Protein AF-A0A0R2JJ82-F1 (afdb_monomer_lite)

Foldseek 3Di:
DEPEPAADPVHRVHHDDQVNVQVVQVVVCVVVVHPPGGPCPVVLVVLLCCCVVVVNPLVVSCVVVVPPDSVVSCVSNVVDPVVVVVVVVPDDPD

Organism: NCBI:txid89059

pLDDT: mean 90.63, std 9.55, range [58.94, 98.12]

Radius of gyration: 18.31 Å; chains: 1; bounding box: 38×34×53 Å

Sequence (94 aa):
MSPWLFPSTQHPDQHLTEKQFYKIMRKVGNLLNLDYLGTHTMRKTGAYRVYVQSNYNIGLVMHLLNHSSEAMTLAYLGLDQASTEEMLNNIDFG

Secondary structure (DSSP, 8-state):
--SSSSB-SS-TTSBPPHHHHHHHHHHHHHHHT-SS--TTHHHHHHHHHHHHHTTS-HHHHHHHHT-S-HHHHHHHHT--HHHHHHHHHT----

Structure (mmCIF, N/CA/C/O backbone):
data_AF-A0A0R2JJ82-F1
#
_entry.id   AF-A0A0R2JJ82-F1
#
loop_
_atom_site.group_PDB
_atom_site.id
_atom_site.type_symbol
_atom_site.label_atom_id
_atom_site.label_alt_id
_atom_site.label_comp_id
_atom_site.label_asym_id
_atom_site.label_entity_id
_atom_site.label_seq_id
_atom_site.pdbx_PDB_ins_code
_atom_site.Cartn_x
_atom_site.Cartn_y
_atom_site.Cartn_z
_atom_site.occupancy
_atom_site.B_iso_or_equiv
_atom_site.auth_seq_id
_atom_site.auth_comp_id
_atom_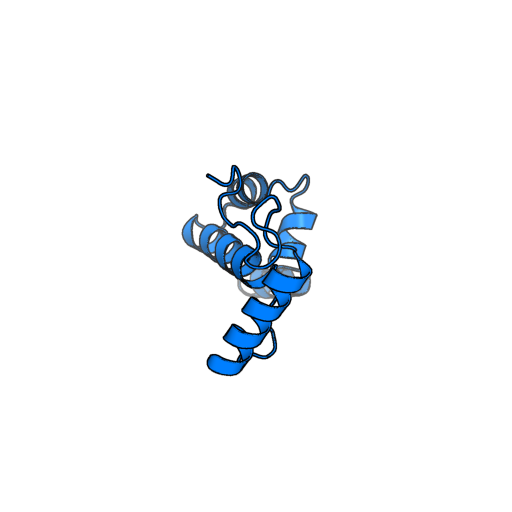site.auth_asym_id
_atom_site.auth_atom_id
_atom_site.pdbx_PDB_model_num
ATOM 1 N N . MET A 1 1 ? -20.123 18.012 16.193 1.00 78.94 1 MET A N 1
ATOM 2 C CA . MET A 1 1 ? -19.782 16.971 15.195 1.00 78.94 1 MET A CA 1
ATOM 3 C C . MET A 1 1 ? -18.311 16.638 15.365 1.00 78.94 1 MET A C 1
ATOM 5 O O . MET A 1 1 ? -17.564 17.539 15.728 1.00 78.94 1 MET A O 1
ATOM 9 N N . SER A 1 2 ? -17.910 15.378 15.193 1.00 85.69 2 SER A N 1
ATOM 10 C CA . SER A 1 2 ? -16.495 15.004 15.325 1.00 85.69 2 SER A CA 1
ATOM 11 C C . SER A 1 2 ? -15.674 15.621 14.180 1.00 85.69 2 SER A C 1
ATOM 13 O O . SER A 1 2 ? -16.168 15.615 13.052 1.00 85.69 2 SER A O 1
ATOM 15 N N . PRO A 1 3 ? -14.458 16.152 14.426 1.00 93.38 3 PRO A N 1
ATOM 16 C CA . PRO A 1 3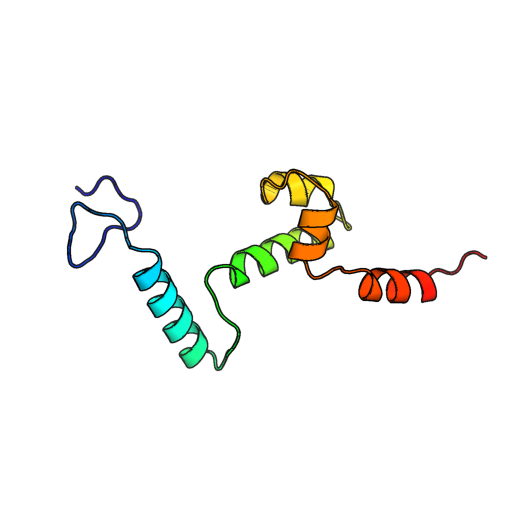 ? -13.576 16.643 13.362 1.00 93.38 3 PRO A CA 1
ATOM 17 C C . PRO A 1 3 ? -12.923 15.505 12.559 1.00 93.38 3 PRO A C 1
ATOM 19 O O . PRO A 1 3 ? -12.305 15.746 11.525 1.00 93.38 3 PRO A O 1
ATOM 22 N N . TRP A 1 4 ? -13.032 14.263 13.035 1.00 95.44 4 TRP A N 1
ATOM 23 C CA . TRP A 1 4 ? -12.407 13.097 12.425 1.00 95.44 4 TRP A CA 1
ATOM 24 C C . TRP A 1 4 ? -13.321 12.460 11.379 1.00 95.44 4 TRP A C 1
ATOM 26 O O . TRP A 1 4 ? -14.491 12.204 11.655 1.00 95.44 4 TRP A O 1
ATOM 36 N N . LEU A 1 5 ? -12.767 12.120 10.207 1.00 95.31 5 LEU A N 1
ATOM 37 C CA . LEU A 1 5 ? -13.500 11.397 9.156 1.00 95.31 5 LEU A CA 1
ATOM 38 C C . LEU A 1 5 ? -14.002 10.028 9.648 1.00 95.31 5 LEU A C 1
ATOM 40 O O . LEU A 1 5 ? -15.112 9.614 9.330 1.00 95.31 5 LEU A O 1
ATOM 44 N N . PHE A 1 6 ? -13.181 9.350 10.453 1.00 95.50 6 PHE A N 1
ATOM 45 C CA . PHE A 1 6 ? -13.508 8.082 11.100 1.00 95.50 6 PHE A CA 1
ATOM 46 C C . PHE A 1 6 ? -13.367 8.238 12.620 1.00 95.50 6 PHE A C 1
ATOM 48 O O . PHE A 1 6 ? -12.283 7.992 13.162 1.00 95.50 6 PHE A O 1
ATOM 55 N N . PRO A 1 7 ? -14.422 8.689 13.318 1.00 95.88 7 PRO A N 1
ATOM 56 C CA . PRO A 1 7 ? -14.389 8.848 14.765 1.00 95.88 7 PRO A CA 1
ATOM 57 C C . PRO A 1 7 ? -14.430 7.493 15.479 1.00 95.88 7 PRO A C 1
ATOM 59 O O . PRO A 1 7 ? -15.001 6.518 14.982 1.00 95.88 7 PRO A O 1
ATOM 62 N N . SER A 1 8 ? -13.844 7.428 16.673 1.00 94.81 8 SER A N 1
ATOM 63 C CA . SER A 1 8 ? -13.995 6.268 17.551 1.00 94.81 8 SER A CA 1
ATOM 64 C C . SER A 1 8 ? -15.434 6.170 18.061 1.00 94.81 8 SER A C 1
ATOM 66 O O . SER A 1 8 ? -16.046 7.158 18.460 1.00 94.81 8 SER A O 1
ATOM 68 N N . THR A 1 9 ? -15.976 4.953 18.098 1.00 91.56 9 THR A N 1
ATOM 69 C CA . THR A 1 9 ? -17.323 4.701 18.630 1.00 91.56 9 THR A CA 1
ATOM 70 C C . THR A 1 9 ? -17.384 4.787 20.155 1.00 91.56 9 THR A C 1
ATOM 72 O O . THR A 1 9 ? -18.464 4.975 20.702 1.00 91.56 9 THR A O 1
ATOM 75 N N . GLN A 1 10 ? -16.251 4.608 20.847 1.00 92.50 10 GLN A N 1
ATOM 76 C CA . GLN A 1 10 ? -16.162 4.682 22.315 1.00 92.50 10 GLN A CA 1
ATOM 77 C C . GLN A 1 10 ? -15.755 6.077 22.805 1.00 92.50 10 GLN A C 1
ATOM 79 O O . GLN A 1 10 ? -16.178 6.494 23.878 1.00 92.50 10 GLN A O 1
ATOM 84 N N . HIS A 1 11 ? -14.962 6.797 22.008 1.00 92.88 11 HIS A N 1
ATOM 85 C CA . HIS A 1 11 ? -14.461 8.140 22.312 1.00 92.88 11 HIS A CA 1
ATOM 86 C C . HIS A 1 11 ? -14.723 9.056 21.105 1.00 92.88 11 HIS A C 1
ATOM 88 O O . HIS A 1 11 ? -13.847 9.194 20.252 1.00 92.88 11 HIS A O 1
ATOM 94 N N . PRO A 1 12 ? -15.936 9.627 20.957 1.00 91.06 12 PRO A N 1
ATOM 95 C CA . PRO A 1 12 ? -16.336 10.370 19.750 1.00 91.06 12 PRO A CA 1
ATOM 96 C C . PRO A 1 12 ? -15.496 11.623 19.438 1.00 91.06 12 PRO A C 1
ATOM 98 O O . PRO A 1 12 ? -15.531 12.145 18.319 1.00 91.06 12 PRO A O 1
ATOM 101 N N . ASP A 1 13 ? -14.751 12.110 20.427 1.00 94.56 13 ASP A N 1
ATOM 102 C CA . ASP A 1 13 ? -13.767 13.191 20.354 1.00 94.56 13 ASP A CA 1
ATOM 103 C C . ASP A 1 13 ? -12.415 12.753 19.749 1.00 94.56 13 ASP A C 1
ATOM 105 O O . ASP A 1 13 ? -11.612 13.594 19.341 1.00 94.56 13 ASP A O 1
ATOM 109 N N . GLN A 1 14 ? -12.180 11.445 19.616 1.00 95.50 14 GLN A N 1
ATOM 110 C CA . GLN A 1 14 ? -10.950 10.854 19.085 1.00 95.50 14 GLN A CA 1
ATOM 111 C C . GLN A 1 14 ? -11.178 10.157 17.738 1.00 95.50 14 GLN A C 1
ATOM 113 O O . GLN A 1 14 ? -12.290 9.750 17.391 1.00 95.50 14 GLN A O 1
ATOM 118 N N . HIS A 1 15 ? -10.098 9.966 16.981 1.00 96.62 15 HIS A N 1
ATOM 119 C CA . HIS A 1 15 ? -10.118 9.156 15.765 1.00 96.62 15 HIS A CA 1
ATOM 120 C C . HIS A 1 15 ? -10.104 7.653 16.073 1.00 96.62 15 HIS A C 1
ATOM 122 O O . HIS A 1 15 ? -9.735 7.203 17.162 1.00 96.62 15 HIS A O 1
ATOM 128 N N . LEU A 1 16 ? -10.465 6.848 15.074 1.00 95.94 16 LEU A N 1
ATOM 129 C CA . LEU A 1 16 ? -10.245 5.408 15.091 1.00 95.94 16 LEU A CA 1
ATOM 130 C C . LEU A 1 16 ? -8.754 5.104 15.303 1.00 95.94 16 LEU A C 1
ATOM 132 O O . LEU A 1 16 ? -7.892 5.615 14.588 1.00 95.94 16 LEU A O 1
ATOM 136 N N . THR A 1 17 ? -8.441 4.249 16.273 1.00 94.81 17 THR A N 1
ATOM 137 C CA . THR A 1 17 ? -7.056 3.841 16.528 1.00 94.81 17 THR A CA 1
ATOM 138 C C . THR A 1 17 ? -6.581 2.818 15.499 1.00 94.81 17 THR A C 1
ATOM 140 O O . THR A 1 17 ? -7.362 1.993 15.014 1.00 94.81 17 THR A O 1
ATOM 143 N N . GLU A 1 18 ? -5.276 2.789 15.229 1.00 93.38 18 GLU A N 1
ATOM 144 C CA . GLU A 1 18 ? -4.660 1.791 14.341 1.00 93.38 18 GLU A CA 1
ATOM 145 C C . GLU A 1 18 ? -4.949 0.355 14.797 1.00 93.38 18 GLU A C 1
ATOM 147 O O . GLU A 1 18 ? -5.270 -0.517 13.990 1.00 93.38 18 GLU A O 1
ATOM 152 N N . LYS A 1 19 ? -4.925 0.112 16.115 1.00 93.81 19 LYS A N 1
ATOM 153 C CA . LYS A 1 19 ? -5.258 -1.191 16.708 1.00 93.81 19 LYS A CA 1
ATOM 154 C C . LYS A 1 19 ? -6.694 -1.608 16.397 1.00 93.81 19 LYS A C 1
ATOM 156 O O . LYS A 1 19 ? -6.949 -2.788 16.150 1.00 93.81 19 LYS A O 1
ATOM 161 N N . GLN A 1 20 ? -7.639 -0.669 16.428 1.00 95.38 20 GLN A N 1
ATOM 162 C CA . GLN A 1 20 ? -9.028 -0.966 16.094 1.00 95.38 20 GLN A CA 1
ATOM 163 C C . GLN A 1 20 ? -9.200 -1.197 14.592 1.00 95.38 20 GLN A C 1
ATOM 165 O O . GLN A 1 20 ? -9.889 -2.142 14.205 1.00 95.38 20 GLN A O 1
ATOM 170 N N . PHE A 1 21 ? -8.517 -0.416 13.754 1.00 94.31 21 PHE A N 1
ATOM 171 C CA . PHE A 1 21 ? -8.477 -0.656 12.313 1.00 94.31 21 PHE A CA 1
ATOM 172 C C . PHE A 1 21 ? -7.910 -2.047 11.981 1.00 94.31 21 PHE A C 1
ATOM 174 O O . PHE A 1 21 ? -8.533 -2.799 11.234 1.00 94.31 21 PHE A O 1
ATOM 181 N N . TYR A 1 22 ? -6.809 -2.459 12.617 1.00 94.56 22 TYR A N 1
ATOM 182 C CA . TYR A 1 22 ? -6.260 -3.812 12.477 1.00 94.56 22 TYR A CA 1
ATOM 183 C C . TYR A 1 22 ? -7.282 -4.902 12.837 1.00 94.56 22 TYR A C 1
ATOM 185 O O . TYR A 1 22 ? -7.435 -5.873 12.097 1.00 94.56 22 TYR A O 1
ATOM 193 N N . LYS A 1 23 ? -8.025 -4.747 13.943 1.00 94.69 23 LYS A N 1
ATOM 194 C CA . LYS A 1 23 ? -9.076 -5.707 14.331 1.00 94.69 23 LYS A CA 1
ATOM 195 C C . LYS A 1 23 ? -10.185 -5.809 13.282 1.00 94.69 23 LYS A C 1
ATOM 197 O O . LYS A 1 23 ? -10.662 -6.912 13.019 1.00 94.69 23 LYS A O 1
ATOM 202 N N . ILE A 1 24 ? -10.583 -4.681 12.690 1.00 94.44 24 ILE A N 1
ATOM 203 C CA . ILE A 1 24 ? -11.562 -4.646 11.596 1.00 94.44 24 ILE A CA 1
ATOM 20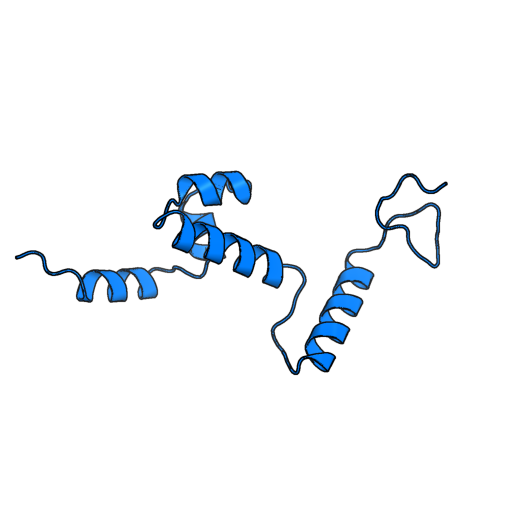4 C C . ILE A 1 24 ? -11.013 -5.411 10.387 1.00 94.44 24 ILE A C 1
ATOM 206 O O . ILE A 1 24 ? -11.680 -6.323 9.903 1.00 94.44 24 ILE A O 1
ATOM 210 N N . MET A 1 25 ? -9.781 -5.118 9.962 1.00 95.06 25 MET A N 1
ATOM 211 C CA . MET A 1 25 ? -9.131 -5.805 8.839 1.00 95.06 25 MET A CA 1
ATOM 212 C C . MET A 1 25 ? -9.008 -7.314 9.076 1.00 95.06 25 MET A C 1
ATOM 214 O O . MET A 1 25 ? -9.361 -8.097 8.201 1.00 95.06 25 MET A O 1
ATOM 218 N N . ARG A 1 26 ? -8.613 -7.742 10.280 1.00 94.75 26 ARG A N 1
ATOM 219 C CA . ARG A 1 26 ? -8.550 -9.166 10.647 1.00 94.75 26 ARG A CA 1
ATOM 220 C C . ARG A 1 26 ? -9.920 -9.841 10.558 1.00 94.75 26 ARG A C 1
ATOM 222 O O . ARG A 1 26 ? -10.027 -10.951 10.049 1.00 94.75 26 ARG A O 1
ATOM 229 N N . LYS A 1 27 ? -10.979 -9.176 11.036 1.00 95.56 27 LYS A N 1
ATOM 230 C CA . LYS A 1 27 ? -12.351 -9.693 10.922 1.00 95.56 27 LYS A CA 1
ATOM 231 C C . LYS A 1 27 ? -12.759 -9.856 9.457 1.00 95.56 27 LYS A C 1
ATOM 233 O O . LYS A 1 27 ? -13.340 -10.879 9.116 1.00 95.56 27 LYS A O 1
ATOM 238 N N . VAL A 1 28 ? -12.441 -8.881 8.605 1.00 96.00 28 VAL A N 1
ATOM 239 C CA . VAL A 1 28 ? -12.685 -8.969 7.157 1.00 96.00 28 VAL A CA 1
ATOM 240 C C . VAL A 1 28 ? -11.897 -10.126 6.540 1.00 96.00 28 VAL A C 1
ATOM 242 O O . VAL A 1 28 ? -12.476 -10.897 5.784 1.00 96.00 28 VAL A O 1
ATOM 245 N N . GLY A 1 29 ? -10.626 -10.305 6.912 1.00 95.94 29 GLY A N 1
ATOM 246 C CA . GLY A 1 29 ? -9.802 -11.430 6.459 1.00 95.94 29 GLY A CA 1
ATOM 247 C C . GLY A 1 29 ? -10.454 -12.775 6.774 1.00 95.94 29 GLY A C 1
ATOM 248 O O . GLY A 1 29 ? -10.670 -13.576 5.872 1.00 95.94 29 GLY A O 1
ATOM 249 N N . ASN A 1 30 ? -10.904 -12.968 8.017 1.00 96.44 30 ASN A N 1
ATOM 250 C CA . ASN A 1 30 ? -11.616 -14.183 8.424 1.00 96.44 30 ASN A CA 1
ATOM 251 C C . ASN A 1 30 ? -12.908 -14.420 7.622 1.00 96.44 30 ASN A C 1
ATOM 253 O O . ASN A 1 30 ? -13.200 -15.553 7.264 1.00 96.44 30 ASN A O 1
ATOM 257 N N . LEU A 1 31 ? -13.684 -13.367 7.337 1.00 97.56 31 LEU A N 1
ATOM 258 C CA . LEU A 1 31 ? -14.924 -13.483 6.554 1.00 97.56 31 LEU A CA 1
ATOM 259 C C . LEU A 1 31 ? -14.666 -13.876 5.095 1.00 97.56 31 LEU A C 1
ATOM 261 O O . LEU A 1 31 ? -15.509 -14.519 4.477 1.00 97.56 31 LEU A O 1
ATOM 265 N N . LEU A 1 32 ? -13.518 -13.474 4.553 1.00 96.62 32 LEU A N 1
ATOM 266 C CA . LEU A 1 32 ? -13.107 -13.754 3.179 1.00 96.62 32 LEU A CA 1
ATOM 267 C C . LEU A 1 32 ? -12.206 -14.995 3.062 1.00 96.62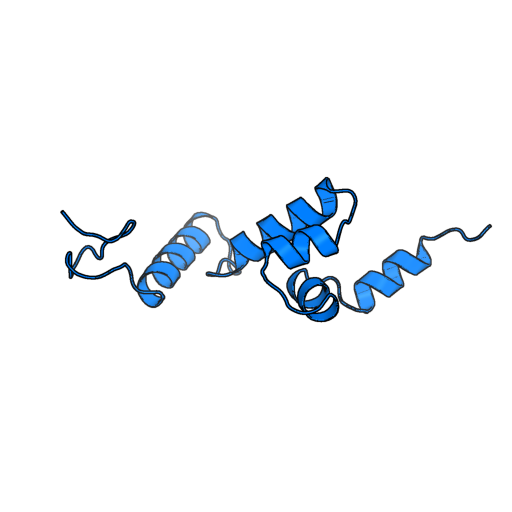 32 LEU A C 1
ATOM 269 O O . LEU A 1 32 ? -11.783 -15.317 1.957 1.00 96.62 32 LEU A O 1
ATOM 273 N N . ASN A 1 33 ? -11.911 -15.681 4.173 1.00 96.38 33 ASN A N 1
ATOM 274 C CA . ASN A 1 33 ? -10.919 -16.760 4.256 1.00 96.38 33 ASN A CA 1
ATOM 275 C C . ASN A 1 33 ? -9.523 -16.346 3.744 1.00 96.38 33 ASN A C 1
ATOM 277 O O . ASN A 1 33 ? -8.861 -17.096 3.032 1.00 96.38 33 ASN A O 1
ATOM 281 N N . LEU A 1 34 ? -9.079 -15.141 4.114 1.00 94.88 34 LEU A N 1
ATOM 282 C CA . LEU A 1 34 ? -7.746 -14.605 3.829 1.00 94.88 34 LEU A CA 1
ATOM 283 C C . LEU A 1 34 ? -6.953 -14.452 5.133 1.00 94.88 34 LEU A C 1
ATOM 285 O O . LEU A 1 34 ? -7.334 -13.671 6.010 1.00 94.88 34 LEU A O 1
ATOM 289 N N . ASP A 1 35 ? -5.824 -15.145 5.243 1.00 92.25 35 ASP A N 1
ATOM 290 C CA . ASP A 1 35 ? -4.938 -15.141 6.417 1.00 92.25 35 ASP A CA 1
ATOM 291 C C . ASP A 1 35 ? -3.850 -14.049 6.371 1.00 92.25 35 ASP A C 1
ATOM 293 O O . ASP A 1 35 ? -3.252 -13.718 7.396 1.00 92.25 35 ASP A O 1
ATOM 297 N N . TYR A 1 36 ? -3.646 -13.417 5.213 1.00 87.31 36 TYR A N 1
ATOM 298 C CA . TYR A 1 36 ? -2.623 -12.388 4.979 1.00 87.31 36 TYR A CA 1
ATOM 299 C C . TYR A 1 36 ? -3.161 -10.943 4.933 1.00 87.31 36 TYR A C 1
ATOM 301 O O . TYR A 1 36 ? -2.432 -10.003 4.588 1.00 87.31 36 TYR A O 1
ATOM 309 N N . LEU A 1 37 ? -4.445 -10.722 5.242 1.00 93.06 37 LEU A N 1
ATOM 310 C CA . LEU A 1 37 ? -5.047 -9.389 5.178 1.00 93.06 37 LEU A CA 1
ATOM 311 C C . LEU A 1 37 ? -4.647 -8.528 6.394 1.00 93.06 37 LEU A C 1
ATOM 313 O O . LEU A 1 37 ? -5.108 -8.737 7.515 1.00 93.06 37 LEU A O 1
ATOM 317 N N . GLY A 1 38 ? -3.815 -7.515 6.153 1.00 89.69 38 GLY A N 1
ATOM 318 C CA . GLY A 1 38 ? -3.347 -6.543 7.140 1.00 89.69 38 GLY A CA 1
ATOM 319 C C . GLY A 1 38 ? -3.580 -5.091 6.713 1.00 89.69 38 GLY A C 1
ATOM 320 O O . GLY A 1 38 ? -4.158 -4.803 5.665 1.00 89.69 38 GLY A O 1
ATOM 321 N N . THR A 1 39 ? -3.100 -4.150 7.529 1.00 91.50 39 THR A N 1
ATOM 322 C CA . THR A 1 39 ? -3.301 -2.701 7.325 1.00 91.50 39 THR A CA 1
ATOM 323 C C . THR A 1 39 ? -2.641 -2.170 6.050 1.00 91.50 39 THR A C 1
ATOM 325 O O . THR A 1 39 ? -3.155 -1.243 5.431 1.00 91.50 39 THR A O 1
ATOM 328 N N . HIS A 1 40 ? -1.536 -2.783 5.618 1.00 92.38 40 HIS A N 1
ATOM 329 C CA . HIS A 1 40 ? -0.817 -2.402 4.401 1.00 92.38 40 HIS A CA 1
ATOM 330 C C . HIS A 1 40 ? -1.242 -3.175 3.150 1.00 92.38 40 HIS A C 1
ATOM 332 O O . HIS A 1 40 ? -0.876 -2.762 2.052 1.00 92.38 40 HIS A O 1
ATOM 338 N N . THR A 1 41 ? -2.001 -4.269 3.275 1.00 93.19 41 THR A N 1
ATOM 339 C CA . THR A 1 41 ? -2.296 -5.164 2.144 1.00 93.19 41 THR A CA 1
ATOM 340 C C . THR A 1 41 ? -2.985 -4.416 1.006 1.00 93.19 41 THR A C 1
ATOM 342 O O . THR A 1 41 ? -2.506 -4.453 -0.119 1.00 93.19 41 THR A O 1
ATOM 345 N N . MET A 1 42 ? -4.025 -3.629 1.302 1.00 94.31 42 MET A N 1
ATOM 346 C CA . MET A 1 42 ? -4.723 -2.837 0.279 1.00 94.31 42 MET A CA 1
ATOM 347 C C . MET A 1 42 ? -3.821 -1.781 -0.374 1.00 94.31 42 MET A C 1
ATOM 349 O O . MET A 1 42 ? -3.920 -1.562 -1.578 1.00 94.31 42 MET A O 1
ATOM 353 N N . ARG A 1 43 ? -2.915 -1.153 0.392 1.00 96.00 43 ARG A N 1
ATOM 354 C CA . ARG A 1 43 ? -1.951 -0.174 -0.140 1.00 96.00 43 ARG A CA 1
ATOM 355 C C . ARG A 1 43 ? -0.966 -0.840 -1.102 1.00 96.00 43 ARG A C 1
ATOM 357 O O . ARG A 1 43 ? -0.746 -0.311 -2.186 1.00 96.00 43 ARG A O 1
ATOM 364 N N . LYS A 1 44 ? -0.436 -2.015 -0.742 1.00 95.19 44 LYS A N 1
ATOM 365 C CA . LYS A 1 44 ? 0.426 -2.829 -1.616 1.00 95.19 44 LYS A CA 1
ATOM 366 C C . LYS A 1 44 ? -0.307 -3.257 -2.886 1.00 95.19 44 LYS A C 1
ATOM 368 O O . LYS A 1 44 ? 0.181 -2.995 -3.979 1.00 95.19 44 LYS A O 1
ATOM 373 N N . THR A 1 45 ? -1.508 -3.827 -2.755 1.00 94.88 45 THR A N 1
ATOM 374 C CA . THR A 1 45 ? -2.329 -4.246 -3.903 1.00 94.88 45 THR A CA 1
ATOM 375 C C . THR A 1 45 ? -2.649 -3.072 -4.827 1.00 94.88 45 THR A C 1
ATOM 377 O O . THR A 1 45 ? -2.514 -3.196 -6.040 1.00 94.88 45 THR A O 1
ATOM 380 N N . GLY A 1 46 ? -3.054 -1.924 -4.277 1.00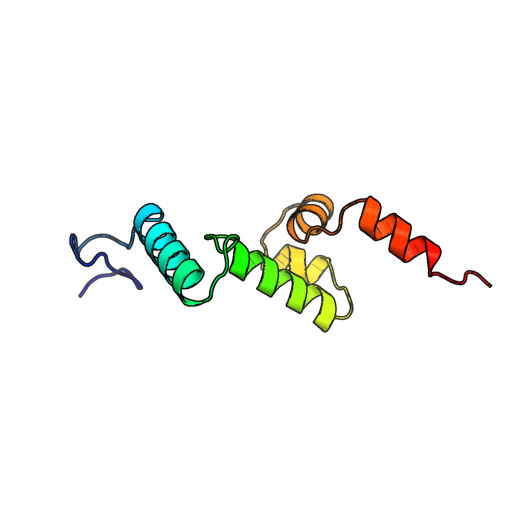 97.25 46 GLY A N 1
ATOM 381 C CA . GLY A 1 46 ? -3.354 -0.728 -5.063 1.00 97.25 46 GLY A CA 1
ATOM 382 C C . GLY A 1 46 ? -2.134 -0.211 -5.825 1.00 97.25 46 GLY A C 1
ATOM 383 O O . GLY A 1 46 ? -2.221 0.027 -7.027 1.00 97.25 46 GLY A O 1
ATOM 384 N N . ALA A 1 47 ? -0.986 -0.109 -5.155 1.00 97.44 47 ALA A N 1
ATOM 385 C CA . ALA A 1 47 ? 0.258 0.324 -5.784 1.00 97.44 47 ALA A CA 1
ATOM 386 C C . ALA A 1 47 ? 0.733 -0.635 -6.883 1.00 97.44 47 ALA A C 1
ATOM 388 O O . ALA A 1 47 ? 1.116 -0.179 -7.957 1.00 97.44 47 ALA A O 1
ATOM 389 N N . TYR A 1 48 ? 0.638 -1.947 -6.656 1.00 96.12 48 TYR A N 1
ATOM 390 C CA . TYR A 1 48 ? 0.968 -2.952 -7.668 1.00 96.12 48 TYR A CA 1
ATOM 391 C C . TYR A 1 48 ? 0.050 -2.853 -8.892 1.00 96.12 48 TYR A C 1
ATOM 393 O O . TYR A 1 48 ? 0.509 -2.918 -10.030 1.00 96.12 48 TYR A O 1
ATOM 401 N N . ARG A 1 49 ? -1.253 -2.615 -8.690 1.00 97.12 49 ARG A N 1
ATOM 402 C CA . ARG A 1 49 ? -2.179 -2.391 -9.810 1.00 97.12 49 ARG A CA 1
ATOM 403 C C . ARG A 1 49 ? -1.820 -1.142 -10.606 1.00 97.12 49 ARG A C 1
ATOM 405 O O . ARG A 1 49 ? -1.834 -1.208 -11.829 1.00 97.12 49 ARG A O 1
ATOM 412 N N . VAL A 1 50 ? -1.476 -0.038 -9.939 1.00 97.62 50 VAL A N 1
ATOM 413 C CA . VAL A 1 50 ? -1.004 1.180 -10.619 1.00 97.62 50 VAL A CA 1
ATOM 414 C C . VAL A 1 50 ? 0.278 0.895 -11.394 1.00 97.62 50 VAL A C 1
ATOM 416 O O . VAL A 1 50 ? 0.368 1.295 -12.549 1.00 97.62 50 VAL A O 1
ATOM 419 N N . TYR A 1 51 ? 1.228 0.160 -10.810 1.00 96.38 51 TYR A N 1
ATOM 420 C CA . TYR A 1 51 ? 2.460 -0.247 -11.486 1.00 96.38 51 TYR A CA 1
ATOM 421 C C . TYR A 1 51 ? 2.160 -0.964 -12.809 1.00 96.38 51 TYR A C 1
ATOM 423 O O . TYR A 1 51 ? 2.543 -0.471 -13.864 1.00 96.38 51 TYR A O 1
ATOM 431 N N . VAL A 1 52 ? 1.381 -2.049 -12.781 1.00 92.94 52 VAL A N 1
ATOM 432 C CA . VAL A 1 52 ? 1.044 -2.824 -13.990 1.00 92.94 52 VAL A CA 1
ATOM 433 C C . VAL A 1 52 ? 0.230 -1.996 -14.996 1.00 92.94 52 VAL A C 1
ATOM 435 O O . VAL A 1 52 ? 0.536 -1.980 -16.185 1.00 92.94 52 VAL A O 1
ATOM 438 N N . GLN A 1 53 ? -0.793 -1.268 -14.540 1.00 95.81 53 GLN A N 1
ATOM 439 C CA . GLN A 1 53 ? -1.704 -0.521 -15.422 1.00 95.81 53 GLN A CA 1
ATOM 440 C C . GLN A 1 53 ? -1.087 0.746 -16.024 1.00 95.81 53 GLN A C 1
ATOM 442 O O . GLN A 1 53 ? -1.561 1.226 -17.050 1.00 95.81 53 GLN A O 1
ATOM 447 N N . SER A 1 54 ? -0.033 1.283 -15.411 1.00 96.31 54 SER A N 1
ATOM 448 C CA . SER A 1 54 ? 0.735 2.413 -15.946 1.00 96.31 54 SER A CA 1
ATOM 449 C C . SER A 1 54 ? 1.868 1.979 -16.877 1.00 96.31 54 SER A C 1
ATOM 451 O O . SER A 1 54 ? 2.755 2.781 -17.162 1.00 96.31 54 SER A O 1
ATOM 453 N N . ASN A 1 55 ? 1.849 0.722 -17.340 1.00 93.31 55 ASN A N 1
ATOM 454 C CA . ASN A 1 55 ? 2.933 0.114 -18.106 1.00 93.31 55 ASN A CA 1
ATOM 455 C C . ASN A 1 55 ? 4.273 0.174 -17.350 1.00 93.31 55 ASN A C 1
ATOM 457 O O . ASN A 1 55 ? 5.287 0.625 -17.877 1.00 93.31 55 ASN A O 1
ATOM 461 N N . TYR A 1 56 ? 4.247 -0.262 -16.088 1.00 93.50 56 TYR A N 1
ATOM 462 C CA . TYR A 1 56 ? 5.409 -0.406 -15.208 1.00 93.50 56 TYR A CA 1
ATOM 463 C C . TYR A 1 56 ? 6.108 0.915 -14.838 1.00 93.50 56 TYR A C 1
ATOM 465 O O . TYR A 1 56 ? 7.314 0.948 -14.587 1.00 93.50 56 TYR A O 1
ATOM 473 N N . ASN A 1 57 ? 5.360 2.023 -14.747 1.00 95.38 57 ASN A N 1
ATOM 474 C CA . ASN A 1 57 ? 5.911 3.325 -14.362 1.00 95.38 57 ASN A CA 1
ATOM 475 C C . ASN A 1 57 ? 6.215 3.388 -12.853 1.00 95.38 57 ASN A C 1
ATOM 477 O O . ASN A 1 57 ? 5.361 3.736 -12.032 1.00 95.38 57 ASN A O 1
ATOM 481 N N . ILE A 1 58 ? 7.457 3.077 -12.481 1.00 95.69 58 ILE A N 1
ATOM 482 C CA . ILE A 1 58 ? 7.889 3.054 -11.079 1.00 95.69 58 ILE A CA 1
ATOM 483 C C . ILE A 1 58 ? 7.898 4.446 -10.430 1.00 95.69 58 ILE A C 1
ATOM 485 O O . ILE A 1 58 ? 7.535 4.574 -9.262 1.00 95.69 58 ILE A O 1
ATOM 489 N N . GLY A 1 59 ? 8.211 5.504 -11.187 1.00 97.25 59 GLY A N 1
ATOM 490 C CA . GLY A 1 59 ? 8.225 6.883 -10.687 1.00 97.25 59 GLY A CA 1
ATOM 491 C C . GLY A 1 59 ? 6.840 7.370 -10.249 1.00 97.25 59 GLY A C 1
ATOM 492 O O . GLY A 1 59 ? 6.703 8.013 -9.206 1.00 97.25 59 GLY A O 1
ATOM 493 N N . LEU A 1 60 ? 5.792 6.990 -10.989 1.00 97.81 60 LEU A N 1
ATOM 494 C CA . LEU A 1 60 ? 4.403 7.248 -10.601 1.00 97.81 60 LEU A CA 1
ATOM 495 C C . LEU A 1 60 ? 4.058 6.557 -9.276 1.00 97.81 60 LEU A C 1
ATOM 497 O O . LEU A 1 60 ? 3.446 7.161 -8.394 1.00 97.81 60 LEU A O 1
ATOM 501 N N . VAL A 1 61 ? 4.462 5.297 -9.123 1.00 97.81 61 VAL A N 1
ATOM 502 C CA . VAL A 1 61 ? 4.182 4.514 -7.914 1.00 97.81 61 VAL A CA 1
ATOM 503 C C . VAL A 1 61 ? 4.967 5.048 -6.716 1.00 97.81 61 VAL A C 1
ATOM 505 O O . VAL A 1 61 ? 4.408 5.139 -5.624 1.00 97.81 61 VAL A O 1
ATOM 508 N N . MET A 1 62 ? 6.220 5.470 -6.911 1.00 98.12 62 MET A N 1
ATOM 509 C CA . MET A 1 62 ? 7.021 6.147 -5.886 1.00 98.12 62 MET A CA 1
ATOM 510 C C . MET A 1 62 ? 6.324 7.407 -5.376 1.00 98.12 62 MET A C 1
ATOM 512 O O . MET A 1 62 ? 6.197 7.585 -4.164 1.00 98.12 62 MET A O 1
ATOM 516 N N . HIS A 1 63 ? 5.833 8.250 -6.291 1.00 97.94 63 HIS A N 1
ATOM 517 C CA . HIS A 1 63 ? 5.109 9.466 -5.933 1.00 97.94 63 HIS A CA 1
ATOM 518 C C . HIS A 1 63 ? 3.807 9.145 -5.183 1.00 97.94 63 HIS A C 1
ATOM 520 O O . HIS A 1 63 ? 3.547 9.713 -4.124 1.00 97.94 63 HIS A O 1
ATOM 526 N N . LEU A 1 64 ? 3.034 8.168 -5.670 1.00 97.38 64 LEU A N 1
ATOM 527 C CA . LEU A 1 64 ? 1.799 7.705 -5.029 1.00 97.38 64 LEU A CA 1
ATOM 528 C C . LEU A 1 64 ? 2.036 7.160 -3.611 1.00 97.38 64 LEU A C 1
ATOM 530 O O . LEU A 1 64 ? 1.232 7.381 -2.703 1.00 97.38 64 LEU A O 1
ATOM 534 N N . LEU A 1 65 ? 3.129 6.420 -3.418 1.00 97.38 65 LEU A N 1
ATOM 535 C CA . LEU A 1 65 ? 3.492 5.828 -2.135 1.00 97.38 65 LEU A CA 1
ATOM 536 C C . LEU A 1 65 ? 4.286 6.772 -1.227 1.00 97.38 65 LEU A C 1
ATOM 538 O O . LEU A 1 65 ? 4.475 6.434 -0.057 1.00 97.38 65 LEU A O 1
ATOM 542 N N . ASN A 1 66 ? 4.699 7.939 -1.725 1.00 97.75 66 ASN A N 1
ATOM 543 C CA . ASN A 1 66 ? 5.606 8.863 -1.049 1.00 97.75 66 ASN A CA 1
ATOM 544 C C . ASN A 1 66 ? 6.906 8.176 -0.581 1.00 97.75 66 ASN A C 1
ATOM 546 O O . ASN A 1 66 ? 7.349 8.348 0.556 1.00 97.75 66 ASN A O 1
ATOM 550 N N . HIS A 1 67 ? 7.489 7.339 -1.440 1.00 97.56 67 HIS A N 1
ATOM 551 C CA . HIS A 1 67 ? 8.767 6.680 -1.177 1.00 97.56 67 HIS A CA 1
ATOM 552 C C . HIS A 1 67 ? 9.929 7.506 -1.725 1.00 97.56 67 HIS A C 1
ATOM 554 O O . HIS A 1 67 ? 9.860 8.042 -2.830 1.00 97.56 67 HIS A O 1
ATOM 560 N N . SER A 1 68 ? 11.022 7.569 -0.966 1.00 96.88 68 SER A N 1
ATOM 561 C CA . SER A 1 68 ? 12.209 8.353 -1.323 1.00 96.88 68 SER A CA 1
ATOM 562 C C . SER A 1 68 ? 13.147 7.651 -2.305 1.00 96.88 68 SER A C 1
ATOM 564 O O . SER A 1 68 ? 14.056 8.287 -2.832 1.00 96.88 68 SER A O 1
ATOM 566 N N . SER A 1 69 ? 12.956 6.352 -2.551 1.00 96.19 69 SER A N 1
ATOM 567 C CA . SER A 1 69 ? 13.787 5.588 -3.475 1.00 96.19 69 SER A CA 1
ATOM 568 C C . SER A 1 69 ? 12.997 4.537 -4.246 1.00 96.19 69 SER A C 1
ATOM 570 O O . SER A 1 69 ? 11.971 4.011 -3.796 1.00 96.19 69 SER A O 1
ATOM 572 N N . GLU A 1 70 ? 13.513 4.221 -5.427 1.00 94.75 70 GLU A N 1
ATOM 573 C CA . GLU A 1 70 ? 12.992 3.160 -6.278 1.00 94.75 70 GLU A CA 1
ATOM 574 C C . GLU A 1 7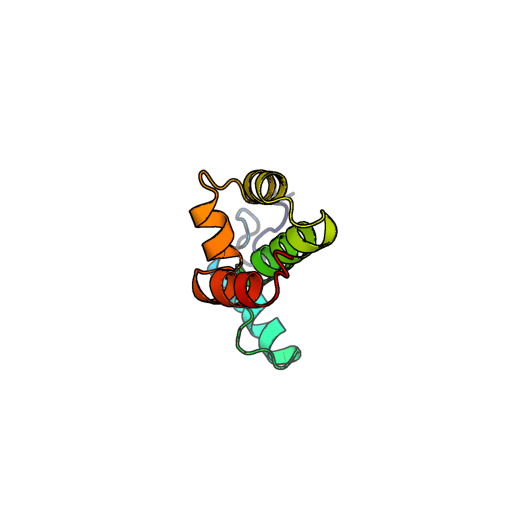0 ? 13.111 1.800 -5.588 1.00 94.75 70 GLU A C 1
ATOM 576 O O . GLU A 1 70 ? 12.128 1.072 -5.493 1.00 94.75 70 GLU A O 1
ATOM 581 N N . ALA A 1 71 ? 14.272 1.515 -4.990 1.00 93.06 71 ALA A N 1
ATOM 582 C CA . ALA A 1 71 ? 14.528 0.277 -4.256 1.00 93.06 71 ALA A CA 1
ATOM 583 C C . ALA A 1 71 ? 13.502 0.028 -3.136 1.00 93.06 71 ALA A C 1
ATOM 585 O O . ALA A 1 71 ? 13.009 -1.089 -2.986 1.00 93.06 71 ALA A O 1
ATOM 586 N N . MET A 1 72 ? 13.119 1.069 -2.383 1.00 94.81 72 MET A N 1
ATOM 587 C CA . MET A 1 72 ? 12.058 0.965 -1.374 1.00 94.81 72 MET A CA 1
ATOM 588 C C . MET A 1 72 ? 10.719 0.574 -2.008 1.00 94.81 72 MET A C 1
ATOM 590 O O . MET A 1 72 ? 9.972 -0.218 -1.440 1.00 94.81 72 MET A O 1
ATOM 594 N N . THR A 1 73 ? 10.411 1.117 -3.184 1.00 95.50 73 THR A N 1
ATOM 595 C CA . THR A 1 73 ? 9.161 0.839 -3.900 1.00 95.50 73 THR A CA 1
ATOM 596 C C . THR A 1 73 ? 9.137 -0.565 -4.480 1.00 95.50 73 THR A C 1
ATOM 598 O O . THR A 1 73 ? 8.156 -1.270 -4.267 1.00 95.50 73 THR A O 1
ATOM 601 N N . LEU A 1 74 ? 10.217 -1.004 -5.124 1.00 93.19 74 LEU A N 1
ATOM 602 C CA . LEU A 1 74 ? 10.355 -2.368 -5.634 1.00 93.19 74 LEU A CA 1
ATOM 603 C C . LEU A 1 74 ? 10.208 -3.398 -4.503 1.00 93.19 74 LEU A C 1
ATOM 605 O O . LEU A 1 74 ? 9.352 -4.279 -4.581 1.00 93.19 74 LEU A O 1
ATOM 609 N N . ALA A 1 75 ? 10.917 -3.206 -3.384 1.00 92.25 75 ALA A N 1
ATOM 610 C CA . ALA A 1 75 ? 10.773 -4.053 -2.198 1.00 92.25 75 ALA A CA 1
ATOM 611 C C . ALA A 1 75 ? 9.343 -4.024 -1.624 1.00 92.25 75 ALA A C 1
ATOM 613 O O . ALA A 1 75 ? 8.803 -5.052 -1.213 1.00 92.25 75 ALA A O 1
ATOM 614 N N . TYR A 1 76 ? 8.691 -2.857 -1.616 1.00 93.75 76 TYR A N 1
ATOM 615 C CA . TYR A 1 76 ? 7.313 -2.726 -1.139 1.00 93.75 76 TYR A CA 1
ATOM 616 C C . TYR A 1 76 ? 6.299 -3.468 -2.018 1.00 93.75 76 TYR A C 1
ATOM 618 O O . TYR A 1 76 ? 5.327 -4.020 -1.490 1.00 93.75 76 TYR A O 1
ATOM 626 N N . LEU A 1 77 ? 6.532 -3.484 -3.334 1.00 93.38 77 LEU A N 1
ATOM 627 C CA . LEU A 1 77 ? 5.742 -4.220 -4.322 1.00 93.38 77 LEU A CA 1
ATOM 628 C C . LEU A 1 77 ? 6.041 -5.727 -4.331 1.00 93.38 77 LEU A C 1
ATOM 630 O O . LEU A 1 77 ? 5.284 -6.472 -4.944 1.00 93.38 77 LEU A O 1
ATOM 634 N N . GLY A 1 78 ? 7.095 -6.176 -3.641 1.00 89.69 78 GLY A N 1
ATOM 635 C CA . GLY A 1 78 ? 7.558 -7.564 -3.707 1.00 89.69 78 GLY A CA 1
ATOM 636 C C . GLY A 1 78 ? 8.248 -7.901 -5.030 1.00 89.69 78 GLY A C 1
ATOM 637 O O . GLY A 1 78 ? 8.285 -9.064 -5.409 1.00 89.69 78 GLY A O 1
ATOM 638 N N . LEU A 1 79 ? 8.758 -6.886 -5.733 1.00 85.44 79 LEU A N 1
ATOM 639 C CA . LEU A 1 79 ? 9.543 -7.020 -6.959 1.00 85.44 79 LEU A CA 1
ATOM 640 C C . LEU A 1 79 ? 11.031 -7.019 -6.598 1.00 85.44 79 LEU A C 1
ATOM 642 O O . LEU A 1 79 ? 11.760 -6.067 -6.879 1.00 85.44 79 LEU A O 1
ATOM 646 N N . ASP A 1 80 ? 11.450 -8.031 -5.846 1.00 72.31 80 ASP A N 1
ATOM 647 C CA . ASP A 1 80 ? 12.842 -8.182 -5.438 1.00 72.31 80 ASP A CA 1
ATOM 648 C C . ASP A 1 80 ? 13.706 -8.785 -6.558 1.00 72.31 80 ASP A C 1
ATOM 650 O O . ASP A 1 80 ? 13.249 -9.061 -7.668 1.00 72.31 80 ASP A O 1
ATOM 654 N N . GLN A 1 81 ? 14.992 -8.964 -6.265 1.00 60.56 81 GLN A N 1
ATOM 655 C CA . GLN A 1 81 ? 15.997 -9.403 -7.228 1.00 60.56 81 GLN A CA 1
ATOM 656 C C . GLN A 1 81 ? 15.638 -10.725 -7.930 1.00 60.56 81 GLN A C 1
ATOM 658 O O . GLN A 1 81 ? 15.928 -10.860 -9.115 1.00 60.56 81 GLN A O 1
ATOM 663 N N . ALA A 1 82 ? 14.929 -11.640 -7.257 1.00 58.94 82 ALA A N 1
ATOM 664 C CA . ALA A 1 82 ? 14.483 -12.897 -7.858 1.00 58.94 82 ALA A CA 1
ATOM 665 C C . ALA A 1 82 ? 13.443 -12.667 -8.969 1.00 58.94 82 ALA A C 1
ATOM 667 O O . ALA A 1 82 ? 13.522 -13.288 -10.028 1.00 58.94 82 ALA A O 1
ATOM 668 N N . SER A 1 83 ? 12.514 -11.725 -8.767 1.00 66.31 83 SER A N 1
ATOM 669 C CA . SER A 1 83 ? 11.544 -11.347 -9.805 1.00 66.31 83 SER A CA 1
ATOM 670 C C . SER A 1 83 ? 12.215 -10.679 -11.012 1.00 66.31 83 SER A C 1
ATOM 672 O O . SER A 1 83 ? 11.845 -10.944 -12.154 1.00 66.31 83 SER A O 1
ATOM 674 N N . THR A 1 84 ? 13.255 -9.872 -10.780 1.00 67.56 84 THR A N 1
ATOM 675 C CA . THR A 1 84 ? 14.041 -9.241 -11.848 1.00 67.56 84 THR A CA 1
ATOM 676 C C . THR A 1 84 ? 14.810 -10.274 -12.671 1.00 67.56 84 THR A C 1
ATOM 678 O O . THR A 1 84 ? 14.817 -10.189 -13.897 1.00 67.56 84 THR A O 1
ATOM 681 N N . GLU A 1 85 ? 15.436 -11.262 -12.027 1.00 65.75 85 GLU A N 1
ATOM 682 C CA . GLU A 1 85 ? 16.165 -12.343 -12.709 1.00 65.75 85 GLU A CA 1
ATOM 683 C C . GLU A 1 85 ? 15.239 -13.200 -13.585 1.00 65.75 85 GLU A C 1
ATOM 685 O O . GLU A 1 85 ? 15.578 -13.508 -14.728 1.00 65.75 85 GLU A O 1
ATOM 690 N N . GLU A 1 86 ? 14.036 -13.521 -13.104 1.00 69.69 86 GLU A N 1
ATOM 691 C CA . GLU A 1 86 ? 13.025 -14.227 -13.900 1.00 69.69 86 GLU A CA 1
ATOM 692 C C . GLU A 1 86 ? 12.553 -13.397 -15.103 1.00 69.69 86 GLU A C 1
ATOM 694 O O . GLU A 1 86 ? 12.424 -13.922 -16.211 1.00 69.69 86 GLU A O 1
ATOM 699 N N . MET A 1 87 ? 12.335 -12.091 -14.916 1.00 70.69 87 MET A N 1
ATOM 700 C CA . MET A 1 87 ? 11.969 -11.198 -16.017 1.00 70.69 87 MET A CA 1
ATOM 701 C C . MET A 1 87 ? 13.074 -11.126 -17.075 1.00 70.69 87 MET A C 1
ATOM 703 O O . MET A 1 87 ? 12.760 -11.194 -18.261 1.00 70.69 87 MET A O 1
ATOM 707 N N . LEU A 1 88 ? 14.345 -11.047 -16.665 1.00 73.56 88 LEU A N 1
ATOM 708 C CA . LEU A 1 88 ? 15.499 -11.018 -17.572 1.00 73.56 88 LEU A CA 1
ATOM 709 C C . LEU A 1 88 ? 15.643 -12.307 -18.392 1.00 73.56 88 LEU A C 1
ATOM 711 O O . LEU A 1 88 ? 15.974 -12.226 -19.572 1.00 73.56 88 LEU A O 1
ATOM 715 N N . ASN A 1 89 ? 15.346 -13.474 -17.814 1.00 75.00 89 ASN A N 1
ATOM 716 C CA . ASN A 1 89 ? 15.399 -14.758 -18.529 1.00 75.00 89 ASN A CA 1
ATOM 717 C C . ASN A 1 89 ? 14.399 -14.852 -19.693 1.00 75.00 89 ASN A C 1
ATOM 719 O O . ASN A 1 89 ? 14.591 -15.653 -20.604 1.00 75.00 89 ASN A O 1
ATOM 723 N N . ASN A 1 90 ? 13.339 -14.044 -19.662 1.00 75.94 90 ASN A N 1
ATOM 724 C CA . ASN A 1 90 ? 12.310 -14.002 -20.698 1.00 75.94 90 ASN A CA 1
ATOM 725 C C . ASN A 1 90 ? 12.535 -12.875 -21.722 1.00 75.94 90 ASN A C 1
ATOM 727 O O . ASN A 1 90 ? 11.706 -12.695 -22.616 1.00 75.94 90 ASN A O 1
ATOM 731 N N . ILE A 1 91 ? 13.622 -12.105 -21.596 1.00 80.69 91 ILE A N 1
ATOM 732 C CA . ILE A 1 91 ? 13.993 -11.094 -22.587 1.00 80.69 91 ILE A CA 1
ATOM 733 C C . ILE A 1 91 ? 14.794 -11.770 -23.696 1.00 80.69 91 ILE A C 1
ATOM 735 O O . ILE A 1 91 ? 15.905 -12.250 -23.484 1.00 80.69 91 ILE A O 1
ATOM 739 N N . ASP A 1 92 ? 14.223 -11.769 -24.896 1.00 75.38 92 ASP A N 1
ATOM 740 C CA . ASP A 1 92 ? 14.949 -12.079 -26.119 1.00 75.38 92 ASP A CA 1
ATOM 741 C C . ASP A 1 92 ? 15.773 -10.850 -26.529 1.00 75.38 92 ASP A C 1
ATOM 743 O O . ASP A 1 92 ? 15.224 -9.800 -26.875 1.00 75.38 92 ASP A O 1
ATOM 747 N N . PHE A 1 93 ? 17.096 -10.966 -26.425 1.00 78.88 93 PHE A N 1
ATOM 748 C CA . PHE A 1 93 ? 18.030 -9.910 -26.816 1.00 78.88 93 PHE A CA 1
ATOM 749 C C . PHE A 1 93 ? 18.349 -9.923 -28.324 1.00 78.88 93 PHE A C 1
ATOM 751 O O . PHE A 1 93 ? 19.051 -9.014 -28.782 1.00 78.88 93 PHE A O 1
ATOM 758 N N . GLY A 1 94 ? 17.802 -10.885 -29.084 1.00 65.75 94 GLY A N 1
ATOM 759 C CA . GLY A 1 94 ? 18.095 -11.118 -30.502 1.00 65.75 94 GLY A CA 1
ATOM 760 C C . GLY A 1 94 ? 19.123 -12.216 -30.748 1.00 65.75 94 GLY A C 1
ATOM 761 O O . GLY A 1 94 ? 20.114 -12.299 -29.986 1.00 65.75 94 GLY A O 1
#

InterPro domains:
  IPR002104 Integrase, catalytic domain [PF00589] (3-80)
  IPR002104 Integrase, catalytic domain [PS51898] (1-89)
  IPR011010 DNA breaking-rejoining enzyme, catalytic core [SSF56349] (2-91)
  IPR013762 Integrase-like, catalytic domain superfamily [G3DSA:1.10.443.10] (1-92)